Protein AF-A0A6G0A9T5-F1 (afdb_monomer_lite)

Radius of gyration: 15.42 Å; chains: 1; bounding box: 33×31×46 Å

Sequence (149 aa):
MPLIQDYTLVGLPVEIIVERWASGGEQMLACASARAHRTAVDLIGVDDGDESPSWDIWAGPARERYGARRVLPFMVDAHGSSLALCHMDGDLELTPLAPKLSHLKLLGSYKPSTQREITWPNHTWAEVCARQLLVELVAELEAAPAAST

pLDDT: mean 77.59, std 12.05, range [41.28, 94.44]

Secondary structure (DSSP, 8-state):
-PEEEEEEEE-S-HHHHHHHHHHHHHHHHHHHHHHHHHHHHHHHT----S---EEEEEEPPPEEETTTEEEEEEEEEEESS--S-SEEEEEEEEEEEETTEEEEEEEEEEE--SSS--SS-HHHHHHHHHHHHHHHHHHHHHHSPPP--

Structure (mmCIF, N/CA/C/O backbone):
data_AF-A0A6G0A9T5-F1
#
_entry.id   AF-A0A6G0A9T5-F1
#
loop_
_atom_site.group_PDB
_atom_site.id
_atom_site.type_symbol
_atom_site.label_atom_id
_atom_site.label_alt_id
_atom_site.label_comp_id
_atom_site.label_asym_id
_atom_site.label_entity_id
_atom_site.label_seq_id
_atom_site.pdbx_PDB_ins_code
_atom_site.Cartn_x
_atom_site.Cartn_y
_atom_site.Cartn_z
_atom_site.occupancy
_atom_site.B_iso_or_equiv
_atom_site.auth_seq_id
_atom_site.auth_comp_id
_atom_site.auth_asym_id
_atom_site.auth_atom_id
_atom_site.pdbx_PDB_model_num
ATOM 1 N N . MET A 1 1 ? -1.188 -15.203 -11.679 1.00 56.53 1 MET A N 1
ATOM 2 C CA . MET A 1 1 ? -0.219 -14.093 -11.550 1.00 56.53 1 MET A CA 1
ATOM 3 C C . MET A 1 1 ? 0.711 -14.439 -10.401 1.00 56.53 1 MET A C 1
ATOM 5 O O . MET A 1 1 ? 0.230 -15.100 -9.483 1.00 56.53 1 MET A O 1
ATOM 9 N N . PRO A 1 2 ? 2.011 -14.115 -10.467 1.00 65.06 2 PRO A N 1
ATOM 10 C CA . PRO A 1 2 ? 2.917 -14.389 -9.358 1.00 65.06 2 PRO A CA 1
ATOM 11 C C . PRO A 1 2 ? 2.453 -13.602 -8.127 1.00 65.06 2 PRO A C 1
ATOM 13 O O . PRO A 1 2 ? 1.992 -12.465 -8.249 1.00 65.06 2 PRO A O 1
ATOM 16 N N . LEU A 1 3 ? 2.502 -14.247 -6.965 1.00 66.25 3 LEU A N 1
ATOM 17 C CA . LEU A 1 3 ? 1.998 -13.699 -5.712 1.00 66.25 3 LEU A CA 1
ATOM 18 C C . LEU A 1 3 ? 3.151 -13.040 -4.959 1.00 66.25 3 LEU A C 1
ATOM 20 O O . LEU A 1 3 ? 4.191 -13.664 -4.770 1.00 66.25 3 LEU A O 1
ATOM 24 N N . ILE A 1 4 ? 2.951 -11.809 -4.504 1.00 65.38 4 ILE A N 1
ATOM 25 C CA . ILE A 1 4 ? 3.846 -11.147 -3.563 1.00 65.38 4 ILE A CA 1
ATOM 26 C C . ILE A 1 4 ? 3.263 -11.372 -2.170 1.00 65.38 4 ILE A C 1
ATOM 28 O O . ILE A 1 4 ? 2.149 -10.944 -1.860 1.00 65.38 4 ILE A O 1
ATOM 32 N N . GLN A 1 5 ? 4.014 -12.088 -1.339 1.00 63.72 5 GLN A N 1
ATOM 33 C CA . GLN A 1 5 ? 3.725 -12.257 0.078 1.00 63.72 5 GLN A CA 1
ATOM 34 C C . GLN A 1 5 ? 4.966 -11.909 0.852 1.00 63.72 5 GLN A C 1
ATOM 36 O O . GLN A 1 5 ? 5.806 -12.772 1.088 1.00 63.72 5 GLN A O 1
ATOM 41 N N . ASP A 1 6 ? 5.079 -10.668 1.278 1.00 65.44 6 ASP A N 1
ATOM 42 C CA . ASP A 1 6 ? 6.112 -10.367 2.238 1.00 65.44 6 ASP A CA 1
ATOM 43 C C . ASP A 1 6 ? 5.901 -8.976 2.820 1.00 65.44 6 ASP A C 1
ATOM 45 O O . ASP A 1 6 ? 5.162 -8.163 2.273 1.00 65.44 6 ASP A O 1
ATOM 49 N N . TYR A 1 7 ? 6.590 -8.752 3.931 1.00 60.44 7 TYR A N 1
ATOM 50 C CA . TYR A 1 7 ? 6.660 -7.541 4.750 1.00 60.44 7 TYR A CA 1
ATOM 51 C C . TYR A 1 7 ? 5.678 -7.471 5.907 1.00 60.44 7 TYR A C 1
ATOM 53 O O . TYR A 1 7 ? 4.480 -7.717 5.804 1.00 60.44 7 TYR A O 1
ATOM 61 N N . THR A 1 8 ? 6.277 -7.126 7.038 1.00 56.84 8 THR A N 1
ATOM 62 C CA . THR A 1 8 ? 5.686 -7.021 8.357 1.00 56.84 8 THR A CA 1
ATOM 63 C C . THR A 1 8 ? 6.205 -5.718 8.922 1.00 56.84 8 THR A C 1
ATOM 65 O O . THR A 1 8 ? 7.379 -5.638 9.279 1.00 56.84 8 THR A O 1
ATOM 68 N N . LEU A 1 9 ? 5.356 -4.701 8.983 1.00 60.44 9 LEU A N 1
ATOM 69 C CA . LEU A 1 9 ? 5.654 -3.491 9.743 1.00 60.44 9 LEU A CA 1
ATOM 70 C C . LEU A 1 9 ? 4.813 -3.489 11.012 1.00 60.44 9 LEU A C 1
ATOM 72 O O . LEU A 1 9 ? 3.661 -3.928 11.006 1.00 60.44 9 LEU A O 1
ATOM 76 N N . VAL A 1 10 ?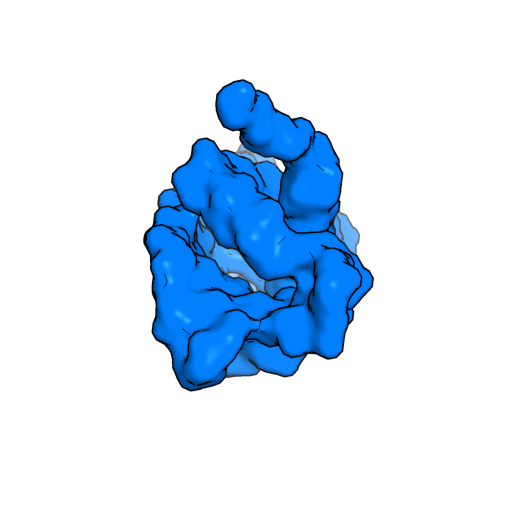 5.445 -3.086 12.113 1.00 63.06 10 VAL A N 1
ATOM 77 C CA . VAL A 1 10 ? 4.894 -3.176 13.461 1.00 63.06 10 VAL A CA 1
ATOM 78 C C . VAL A 1 10 ? 4.965 -1.805 14.112 1.00 63.06 10 VAL A C 1
ATOM 80 O O . VAL A 1 10 ? 6.047 -1.323 14.428 1.00 63.06 10 VAL A O 1
ATOM 83 N N . GLY A 1 11 ? 3.805 -1.200 14.339 1.00 68.81 11 GLY A N 1
ATOM 84 C CA . GLY A 1 11 ? 3.702 0.113 14.970 1.00 68.81 11 GLY A CA 1
ATOM 85 C C . GLY A 1 11 ? 2.512 0.883 14.419 1.00 68.81 11 GLY A C 1
ATOM 86 O O . GLY A 1 11 ? 2.318 0.900 13.214 1.00 68.81 11 GLY A O 1
ATOM 87 N N . LEU A 1 12 ? 1.734 1.492 15.320 1.00 69.81 12 LEU A N 1
ATOM 88 C CA . LEU A 1 12 ? 0.450 2.194 15.139 1.00 69.81 12 LEU A CA 1
ATOM 89 C C . LEU A 1 12 ? -0.803 1.356 15.486 1.00 69.81 12 LEU A C 1
ATOM 91 O O . LEU A 1 12 ? -0.838 0.139 15.268 1.00 69.81 12 LEU A O 1
ATOM 95 N N . PRO A 1 13 ? -1.862 1.988 16.040 1.00 82.44 13 PRO A N 1
ATOM 96 C CA . PRO A 1 13 ? -3.155 1.339 16.269 1.00 82.44 13 PRO A CA 1
ATOM 97 C C . PRO A 1 13 ? -3.897 1.042 14.957 1.00 82.44 13 PRO A C 1
ATOM 99 O O . PRO A 1 13 ? -3.974 1.913 14.093 1.00 82.44 13 PRO A O 1
ATOM 102 N N . VAL A 1 14 ? -4.520 -0.142 14.861 1.00 85.00 14 VAL A N 1
ATOM 103 C CA . VAL A 1 14 ? -5.333 -0.570 13.702 1.00 85.00 14 VAL A CA 1
ATOM 104 C C . VAL A 1 14 ? -6.373 0.484 13.323 1.00 85.00 14 VAL A C 1
ATOM 106 O O . VAL A 1 14 ? -6.468 0.848 12.157 1.00 85.00 14 VAL A O 1
ATOM 109 N N . GLU A 1 15 ? -7.110 1.005 14.305 1.00 85.00 15 GLU A N 1
ATOM 110 C CA . GLU A 1 15 ? -8.196 1.965 14.062 1.00 85.00 15 GLU A CA 1
ATOM 111 C C . GLU A 1 15 ? -7.700 3.268 13.420 1.00 85.00 15 GLU A C 1
ATOM 113 O O . GLU A 1 15 ? -8.324 3.763 12.489 1.00 85.00 15 GLU A O 1
ATOM 118 N N . ILE A 1 16 ? -6.531 3.774 13.833 1.00 82.62 16 ILE A N 1
ATOM 119 C CA . ILE A 1 16 ? -5.942 4.987 13.240 1.00 82.62 16 ILE A CA 1
ATOM 120 C C . ILE A 1 16 ? -5.557 4.738 11.779 1.00 82.62 16 ILE A C 1
ATOM 122 O O . ILE A 1 16 ? -5.762 5.599 10.926 1.00 82.62 16 ILE A O 1
ATOM 126 N N . ILE A 1 17 ? -5.002 3.561 11.474 1.00 85.56 17 ILE A N 1
ATOM 127 C CA . ILE A 1 17 ? -4.648 3.201 10.097 1.00 85.56 17 ILE A CA 1
ATOM 128 C C . ILE A 1 17 ? -5.911 3.117 9.231 1.00 85.56 17 ILE A C 1
ATOM 130 O O . ILE A 1 17 ? -5.927 3.650 8.124 1.00 85.56 17 ILE A O 1
ATOM 134 N N . VAL A 1 18 ? -6.971 2.479 9.736 1.00 88.19 18 VAL A N 1
ATOM 135 C CA . VAL A 1 18 ? -8.257 2.349 9.034 1.00 88.19 18 VAL A CA 1
ATOM 136 C C . VAL A 1 18 ? -8.886 3.717 8.768 1.00 88.19 18 VAL A C 1
ATOM 138 O O . VAL A 1 18 ? -9.337 3.970 7.653 1.00 88.19 18 VAL A O 1
ATOM 141 N N . GLU A 1 19 ? -8.888 4.605 9.759 1.00 87.69 19 GLU A N 1
ATOM 142 C CA . GLU A 1 19 ? -9.420 5.963 9.631 1.00 87.69 19 GLU A CA 1
ATOM 143 C C . GLU A 1 19 ? -8.648 6.777 8.585 1.00 87.69 19 GLU A C 1
ATOM 145 O O . GLU A 1 19 ? -9.247 7.335 7.663 1.00 87.69 19 GLU A O 1
ATOM 150 N N . ARG A 1 20 ? -7.311 6.779 8.667 1.00 86.31 20 ARG A N 1
ATOM 151 C CA . ARG A 1 20 ? -6.448 7.468 7.695 1.00 86.31 20 ARG A CA 1
ATOM 152 C C . ARG A 1 20 ? -6.668 6.936 6.283 1.00 86.31 20 ARG A C 1
ATOM 154 O O . ARG A 1 20 ? -6.865 7.726 5.361 1.00 86.31 20 ARG A O 1
ATOM 161 N N . TRP A 1 21 ? -6.729 5.614 6.131 1.00 89.69 21 TRP A N 1
ATOM 162 C CA . TRP A 1 21 ? -7.015 4.971 4.853 1.00 89.69 21 TRP A CA 1
ATOM 163 C C . TRP A 1 21 ? -8.362 5.403 4.272 1.00 89.69 21 TRP A C 1
ATOM 165 O O . TRP A 1 21 ? -8.436 5.781 3.106 1.00 89.69 21 TRP A O 1
ATOM 175 N N . ALA A 1 22 ? -9.419 5.405 5.086 1.00 87.94 22 ALA A N 1
ATOM 176 C CA . ALA A 1 22 ? -10.744 5.842 4.655 1.00 87.94 22 ALA A CA 1
ATOM 177 C C . ALA A 1 22 ? -10.774 7.326 4.248 1.00 87.94 22 ALA A C 1
ATOM 179 O O . ALA A 1 22 ? -11.550 7.703 3.373 1.00 87.94 22 ALA A O 1
ATOM 180 N N . SER A 1 23 ? -9.936 8.159 4.869 1.00 86.56 23 SER A N 1
ATOM 181 C CA . SER A 1 23 ? -9.894 9.604 4.621 1.00 86.56 23 SER A CA 1
ATOM 182 C C . SER A 1 23 ? -9.026 10.034 3.432 1.00 86.56 23 SER A C 1
ATOM 184 O O . SER A 1 23 ? -9.232 11.124 2.902 1.00 86.56 23 SER A O 1
ATOM 186 N N . GLY A 1 24 ? -8.055 9.215 3.010 1.00 88.56 24 GLY A N 1
ATOM 187 C CA . GLY A 1 24 ? -7.060 9.639 2.018 1.00 88.56 24 GLY A CA 1
ATOM 188 C C . GLY A 1 24 ? -6.265 8.525 1.337 1.00 88.56 24 GLY A C 1
ATOM 189 O O . GLY A 1 24 ? -5.214 8.810 0.765 1.00 88.56 24 GLY A O 1
ATOM 190 N N . GLY A 1 25 ? -6.737 7.275 1.374 1.00 89.19 25 GLY A N 1
ATOM 191 C CA . GLY A 1 25 ? -6.000 6.110 0.873 1.00 89.19 25 GLY A CA 1
ATOM 192 C C . GLY A 1 25 ? -5.515 6.242 -0.574 1.00 89.19 25 GLY A C 1
ATOM 193 O O . GLY A 1 25 ? -4.368 5.910 -0.855 1.00 89.19 25 GLY A O 1
ATOM 194 N N . GLU A 1 26 ? -6.326 6.798 -1.481 1.00 92.19 26 GLU A N 1
ATOM 195 C CA . GLU A 1 26 ? -5.933 6.992 -2.889 1.00 92.19 26 GLU A CA 1
ATOM 196 C C . GLU A 1 26 ? -4.772 7.981 -3.041 1.00 92.19 26 GLU A C 1
ATOM 198 O O . GLU A 1 26 ? -3.794 7.694 -3.729 1.00 92.19 26 GLU A O 1
ATOM 203 N N . GLN A 1 27 ? -4.824 9.120 -2.346 1.00 90.19 27 GLN A N 1
ATOM 204 C CA . GLN A 1 27 ? -3.745 10.110 -2.387 1.00 90.19 27 GLN A CA 1
ATOM 205 C C . GLN A 1 27 ? -2.457 9.563 -1.758 1.00 90.19 27 GLN A C 1
ATOM 207 O O . GLN A 1 27 ? -1.361 9.813 -2.262 1.00 90.19 27 GLN A O 1
ATOM 212 N N . MET A 1 28 ? -2.583 8.797 -0.673 1.00 89.94 28 MET A N 1
ATOM 213 C CA . MET A 1 28 ? -1.451 8.145 -0.015 1.00 89.94 28 MET A CA 1
ATOM 214 C C . MET A 1 28 ? -0.804 7.105 -0.932 1.00 89.94 28 MET A C 1
ATOM 216 O O . MET A 1 28 ? 0.417 7.101 -1.088 1.00 89.94 28 MET A O 1
ATOM 220 N N . LEU A 1 29 ? -1.612 6.273 -1.597 1.00 90.12 29 LEU A N 1
ATOM 221 C CA . LEU A 1 29 ? -1.151 5.333 -2.618 1.00 90.12 29 LEU A CA 1
ATOM 222 C C . LEU A 1 29 ? -0.477 6.051 -3.787 1.00 90.12 29 LEU A C 1
ATOM 224 O O . LEU A 1 29 ? 0.547 5.567 -4.259 1.00 90.12 29 LEU A O 1
ATOM 228 N N . ALA A 1 30 ? -0.989 7.203 -4.228 1.00 89.50 30 ALA A N 1
ATOM 229 C CA . ALA A 1 30 ? -0.382 7.990 -5.303 1.00 89.50 30 ALA A CA 1
ATOM 230 C C . ALA A 1 30 ? 1.019 8.473 -4.934 1.00 89.50 30 ALA A C 1
ATOM 232 O O . ALA A 1 30 ? 1.984 8.233 -5.663 1.00 89.50 30 ALA A O 1
ATOM 233 N N . CYS A 1 31 ? 1.147 9.091 -3.760 1.00 88.81 31 CYS A N 1
ATOM 234 C CA . CYS A 1 31 ? 2.425 9.552 -3.233 1.00 88.81 31 CYS A CA 1
ATOM 235 C C . CYS A 1 31 ? 3.417 8.394 -3.050 1.00 88.81 31 CYS A C 1
ATOM 237 O O . CYS A 1 31 ? 4.570 8.486 -3.485 1.00 88.81 31 CYS A O 1
ATOM 239 N N . ALA A 1 32 ? 2.964 7.297 -2.441 1.00 88.88 32 ALA A N 1
ATOM 240 C CA . ALA A 1 32 ? 3.791 6.131 -2.173 1.00 88.88 32 ALA A CA 1
ATOM 241 C C . ALA A 1 32 ? 4.232 5.421 -3.461 1.00 88.88 32 ALA A C 1
ATOM 243 O O . ALA A 1 32 ? 5.403 5.074 -3.593 1.00 88.88 32 ALA A O 1
ATOM 244 N N . SER A 1 33 ? 3.337 5.274 -4.441 1.00 86.88 33 SER A N 1
ATOM 245 C CA . SER A 1 33 ? 3.635 4.650 -5.738 1.00 86.88 33 SER A CA 1
ATOM 246 C C . SER A 1 33 ? 4.642 5.466 -6.541 1.00 86.88 33 SER A C 1
ATOM 248 O O . SER A 1 33 ? 5.584 4.900 -7.094 1.00 86.88 33 SER A O 1
ATOM 250 N N . ALA A 1 34 ? 4.509 6.796 -6.551 1.00 84.75 34 ALA A N 1
ATOM 251 C CA . ALA A 1 34 ? 5.458 7.675 -7.227 1.00 84.75 34 ALA A CA 1
ATOM 252 C C . ALA A 1 34 ? 6.863 7.605 -6.601 1.00 84.75 34 ALA A C 1
ATOM 254 O O . ALA A 1 34 ? 7.865 7.579 -7.318 1.00 84.75 34 ALA A O 1
ATOM 255 N N . ARG A 1 35 ? 6.962 7.546 -5.264 1.00 86.19 35 ARG A N 1
ATOM 256 C CA . ARG A 1 35 ? 8.255 7.393 -4.574 1.00 86.19 35 ARG A CA 1
ATOM 257 C C . ARG A 1 35 ? 8.856 6.009 -4.772 1.00 86.19 35 ARG A C 1
ATOM 259 O O . ARG A 1 35 ? 10.031 5.921 -5.116 1.00 86.19 35 ARG A O 1
ATOM 266 N N . ALA A 1 36 ? 8.046 4.960 -4.647 1.00 83.25 36 ALA A N 1
ATOM 267 C CA . ALA A 1 36 ? 8.476 3.593 -4.901 1.00 83.25 36 ALA A CA 1
ATOM 268 C C . ALA A 1 36 ? 9.002 3.420 -6.328 1.00 83.25 36 ALA A C 1
ATOM 270 O O . ALA A 1 36 ? 10.045 2.803 -6.515 1.00 83.25 36 ALA A O 1
ATOM 271 N N . HIS A 1 37 ? 8.336 4.024 -7.315 1.00 80.06 37 HIS A N 1
ATOM 272 C CA . HIS A 1 37 ? 8.792 4.034 -8.700 1.00 80.06 37 HIS A CA 1
ATOM 273 C C . HIS A 1 37 ? 10.166 4.700 -8.860 1.00 80.06 37 HIS A C 1
ATOM 275 O O . HIS A 1 37 ? 11.057 4.076 -9.427 1.00 80.06 37 HIS A O 1
ATOM 281 N N . ARG A 1 38 ? 10.371 5.911 -8.317 1.00 80.06 38 ARG A N 1
ATOM 282 C CA . ARG A 1 38 ? 11.669 6.611 -8.405 1.00 80.06 38 ARG A CA 1
ATOM 283 C C . ARG A 1 38 ? 12.812 5.796 -7.807 1.00 80.06 38 ARG A C 1
ATOM 285 O O . ARG A 1 38 ? 13.822 5.579 -8.462 1.00 80.06 38 ARG A O 1
ATOM 292 N N . THR A 1 39 ? 12.626 5.287 -6.589 1.00 78.88 39 THR A N 1
ATOM 293 C CA . THR A 1 39 ? 13.631 4.437 -5.937 1.00 78.88 39 THR A CA 1
ATOM 294 C C . THR A 1 39 ? 13.898 3.171 -6.738 1.00 78.88 39 THR A C 1
ATOM 296 O O . THR A 1 39 ? 15.040 2.733 -6.838 1.00 78.88 39 THR A O 1
ATOM 299 N N . ALA A 1 40 ? 12.858 2.575 -7.318 1.00 74.50 40 ALA A N 1
ATOM 300 C CA . ALA A 1 40 ? 13.018 1.405 -8.155 1.00 74.50 40 ALA A CA 1
ATOM 301 C C . ALA A 1 40 ? 13.872 1.747 -9.388 1.00 74.50 40 ALA A C 1
ATOM 303 O O . ALA A 1 40 ? 14.864 1.062 -9.624 1.00 74.50 40 ALA A O 1
ATOM 304 N N . VAL A 1 41 ? 13.528 2.802 -10.137 1.00 75.50 41 VAL A N 1
ATOM 305 C CA . VAL A 1 41 ? 14.264 3.282 -11.324 1.00 75.50 41 VAL A CA 1
ATOM 306 C C . VAL A 1 41 ? 15.747 3.507 -11.013 1.00 75.50 41 VAL A C 1
ATOM 308 O O . VAL A 1 41 ? 16.602 2.963 -11.716 1.00 75.50 41 VAL A O 1
ATOM 311 N N . ASP A 1 42 ? 16.050 4.195 -9.907 1.00 76.31 42 ASP A N 1
ATOM 312 C CA . ASP A 1 42 ? 17.423 4.426 -9.439 1.00 76.31 42 ASP A CA 1
ATOM 313 C C . ASP A 1 42 ? 18.186 3.111 -9.199 1.00 76.31 42 ASP A C 1
ATOM 315 O O . ASP A 1 42 ? 19.363 2.991 -9.543 1.00 76.31 42 ASP A O 1
ATOM 319 N N . LEU A 1 43 ? 17.524 2.100 -8.625 1.00 71.00 43 LEU A N 1
ATOM 320 C CA . LEU A 1 43 ? 18.142 0.809 -8.307 1.00 71.00 43 LEU A CA 1
ATOM 321 C C . LEU A 1 43 ? 18.467 -0.036 -9.547 1.00 71.00 43 LEU A C 1
ATOM 323 O O . LEU A 1 43 ? 19.439 -0.792 -9.515 1.00 71.00 43 LEU A O 1
ATOM 327 N N . ILE A 1 44 ? 17.677 0.059 -10.622 1.00 66.38 44 ILE A N 1
ATOM 328 C CA . ILE A 1 44 ? 17.922 -0.700 -11.866 1.00 66.38 44 ILE A CA 1
ATOM 329 C C . ILE A 1 44 ? 18.738 0.061 -12.903 1.00 66.38 44 ILE A C 1
ATOM 331 O O . ILE A 1 44 ? 19.200 -0.556 -13.863 1.00 66.38 44 ILE A O 1
ATOM 335 N N . GLY A 1 45 ? 18.918 1.371 -12.730 1.00 65.88 45 GLY A N 1
ATOM 336 C CA . GLY A 1 45 ? 19.641 2.205 -13.685 1.00 65.88 45 GLY A CA 1
ATOM 337 C C . GLY A 1 45 ? 19.004 2.206 -15.077 1.00 65.88 45 GLY A C 1
ATOM 338 O O . GLY A 1 45 ? 19.718 2.287 -16.076 1.00 65.88 45 GLY A O 1
ATOM 339 N N . VAL A 1 46 ? 17.677 2.055 -15.155 1.00 64.25 46 VAL A N 1
ATOM 340 C CA . VAL A 1 46 ? 16.938 2.132 -16.420 1.00 64.25 46 VAL A CA 1
ATOM 341 C C . VAL A 1 46 ? 16.396 3.536 -16.573 1.00 64.25 46 VAL A C 1
ATOM 343 O O . VAL A 1 46 ? 15.634 3.986 -15.733 1.00 64.25 46 VAL A O 1
ATOM 346 N N . ASP A 1 47 ? 16.753 4.186 -17.673 1.00 62.56 47 ASP A N 1
ATOM 347 C CA . ASP A 1 47 ? 16.164 5.459 -18.068 1.00 62.56 47 ASP A CA 1
ATOM 348 C C . ASP A 1 47 ? 14.679 5.242 -18.435 1.00 62.56 47 ASP A C 1
ATOM 350 O O . ASP A 1 47 ? 14.327 4.477 -19.350 1.00 62.56 47 ASP A O 1
ATOM 354 N N . ASP A 1 48 ? 13.780 5.844 -17.663 1.00 61.69 48 ASP A N 1
ATOM 355 C CA . ASP A 1 48 ? 12.340 5.871 -17.913 1.00 61.69 48 ASP A CA 1
ATOM 356 C C . ASP A 1 48 ? 11.978 6.803 -19.084 1.00 61.69 48 ASP A C 1
ATOM 358 O O . ASP A 1 48 ? 10.891 6.659 -19.657 1.00 61.69 48 ASP A O 1
ATOM 362 N N . GLY A 1 49 ? 12.934 7.612 -19.556 1.00 60.88 49 GLY A N 1
ATOM 363 C CA . GLY A 1 49 ? 12.728 8.667 -20.541 1.00 60.88 49 GLY A CA 1
ATOM 364 C C . GLY A 1 49 ? 12.004 9.871 -19.931 1.00 60.88 49 GLY A C 1
ATOM 365 O O . GLY A 1 49 ? 11.569 9.841 -18.787 1.00 60.88 49 GLY A O 1
ATOM 366 N N . ASP A 1 50 ? 11.807 10.934 -20.714 1.00 58.75 50 ASP A N 1
ATOM 367 C CA . ASP A 1 50 ? 11.142 12.170 -20.250 1.00 58.75 50 ASP A CA 1
ATOM 368 C C . ASP A 1 50 ? 9.643 12.000 -19.900 1.00 58.75 50 ASP A C 1
ATOM 370 O O . ASP A 1 50 ? 8.985 12.950 -19.464 1.00 58.75 50 ASP A O 1
ATOM 374 N N . GLU A 1 51 ? 9.062 10.816 -20.113 1.00 63.97 51 GLU A N 1
ATOM 375 C CA . GLU A 1 51 ? 7.646 10.571 -19.854 1.00 63.97 51 GLU A CA 1
ATOM 376 C C . GLU A 1 51 ? 7.440 10.137 -18.403 1.00 63.97 51 GLU A C 1
ATOM 378 O O . GLU A 1 51 ? 7.699 8.998 -18.022 1.00 63.97 51 GLU A O 1
ATOM 383 N N . SER A 1 52 ? 6.937 11.063 -17.585 1.00 68.56 52 SER A N 1
ATOM 384 C CA . SER A 1 52 ? 6.493 10.733 -16.233 1.00 68.56 52 SER A CA 1
ATOM 385 C C . SER A 1 52 ? 5.336 9.731 -16.304 1.00 68.56 52 SER A C 1
ATOM 387 O O . SER A 1 52 ? 4.342 10.016 -16.980 1.00 68.56 52 SER A O 1
ATOM 389 N N . PRO A 1 53 ? 5.412 8.588 -15.603 1.00 73.19 53 PRO A N 1
ATOM 390 C CA . PRO A 1 53 ? 4.302 7.652 -15.570 1.00 73.19 53 PRO A CA 1
ATOM 391 C C . PRO A 1 53 ? 3.063 8.297 -14.951 1.00 73.19 53 PRO A C 1
ATOM 393 O O . PRO A 1 53 ? 3.151 9.176 -14.091 1.00 73.19 53 PRO A O 1
ATOM 396 N N . SER A 1 54 ? 1.897 7.839 -15.391 1.00 81.25 54 SER A N 1
ATOM 397 C CA . SER A 1 54 ? 0.618 8.153 -14.760 1.00 81.25 54 SER A CA 1
ATOM 398 C C . SER A 1 54 ? 0.070 6.904 -14.080 1.00 81.25 54 SER A C 1
ATOM 400 O O . SER A 1 54 ? 0.421 5.783 -14.448 1.00 81.25 54 SER A O 1
ATOM 402 N N . TRP A 1 55 ? -0.759 7.092 -13.056 1.00 85.31 55 TRP A N 1
ATOM 403 C CA . TRP A 1 55 ? -1.304 5.992 -12.268 1.00 85.31 55 TRP A CA 1
ATOM 404 C C . TRP A 1 55 ? -2.818 6.114 -12.166 1.00 85.31 55 TRP A C 1
ATOM 406 O O . TRP A 1 55 ? -3.316 7.169 -11.771 1.00 85.31 55 TRP A O 1
ATOM 416 N N . ASP A 1 56 ? -3.521 5.021 -12.439 1.00 90.75 56 ASP A N 1
ATOM 417 C CA . ASP A 1 56 ? -4.885 4.826 -11.968 1.00 90.75 56 ASP A CA 1
ATOM 418 C C . ASP A 1 56 ? -4.823 4.133 -10.612 1.00 90.75 56 ASP A C 1
ATOM 420 O O . ASP A 1 56 ? -4.189 3.089 -10.443 1.00 90.75 56 ASP A O 1
ATOM 424 N N . ILE A 1 57 ? -5.448 4.751 -9.617 1.00 92.50 57 ILE A N 1
ATOM 425 C CA . ILE A 1 57 ? -5.336 4.329 -8.226 1.00 92.50 57 ILE A CA 1
ATOM 426 C C . ILE A 1 57 ? -6.720 4.184 -7.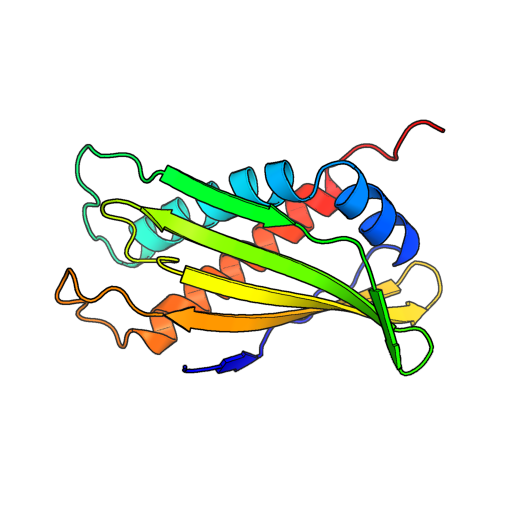645 1.00 92.50 57 ILE A C 1
ATOM 428 O O . ILE A 1 57 ? -7.599 5.013 -7.867 1.00 92.50 57 ILE A O 1
ATOM 432 N N . TRP A 1 58 ? -6.885 3.128 -6.864 1.00 94.44 58 TRP A N 1
ATOM 433 C CA . TRP A 1 58 ? -8.100 2.888 -6.119 1.00 94.44 58 TRP A CA 1
ATOM 434 C C . TRP A 1 58 ? -7.769 2.389 -4.719 1.00 94.44 58 TRP A C 1
ATOM 436 O O . TRP A 1 58 ? -6.971 1.465 -4.547 1.00 94.44 58 TRP A O 1
ATOM 446 N N . ALA A 1 59 ? -8.422 2.978 -3.721 1.00 93.81 59 ALA A N 1
ATOM 447 C CA . ALA A 1 59 ? -8.400 2.513 -2.343 1.00 93.81 59 ALA A CA 1
ATOM 448 C C . ALA A 1 59 ? -9.823 2.135 -1.937 1.00 93.81 59 ALA A C 1
ATOM 450 O O . ALA A 1 59 ? -10.717 2.977 -1.852 1.00 93.81 59 ALA A O 1
ATOM 451 N N . GLY A 1 60 ? -10.052 0.854 -1.675 1.00 93.19 60 GLY A N 1
ATOM 452 C CA . GLY A 1 60 ? -11.354 0.390 -1.231 1.00 93.19 60 GLY A CA 1
ATOM 453 C C . GLY A 1 60 ? -11.578 0.597 0.267 1.00 93.19 60 GLY A C 1
ATOM 454 O O . GLY A 1 60 ? -10.628 0.765 1.038 1.00 93.19 60 GLY A O 1
ATOM 455 N N . PRO A 1 61 ? -12.845 0.540 0.713 1.00 92.12 61 PRO A N 1
ATOM 456 C CA . PRO A 1 61 ? -13.174 0.651 2.126 1.00 92.12 61 PRO A CA 1
ATOM 457 C C . PRO A 1 61 ? -12.575 -0.516 2.914 1.00 92.12 61 PRO A C 1
ATOM 459 O O . PRO A 1 61 ? -12.539 -1.648 2.422 1.00 92.12 61 PRO A O 1
ATOM 462 N N . ALA A 1 62 ? -12.175 -0.245 4.157 1.00 91.00 62 ALA A N 1
ATOM 463 C CA . ALA A 1 62 ? -11.700 -1.269 5.075 1.00 91.00 62 ALA A CA 1
ATOM 464 C C . ALA A 1 62 ? -12.768 -2.347 5.308 1.00 91.00 62 ALA A C 1
ATOM 466 O O . ALA A 1 62 ? -13.955 -2.049 5.464 1.00 91.00 62 ALA A O 1
ATOM 467 N N . ARG A 1 63 ? -12.346 -3.610 5.355 1.00 91.44 63 ARG A N 1
ATOM 468 C CA . ARG A 1 63 ? -13.230 -4.764 5.564 1.00 91.44 63 ARG A CA 1
ATOM 469 C C . ARG A 1 63 ? -12.732 -5.611 6.718 1.00 91.44 63 ARG A C 1
ATOM 471 O O . ARG A 1 63 ? -11.529 -5.754 6.927 1.00 91.44 63 ARG A O 1
ATOM 478 N N . GLU A 1 64 ? -13.658 -6.200 7.462 1.00 89.44 64 GLU A N 1
ATOM 479 C CA . GLU A 1 64 ? -13.302 -7.190 8.473 1.00 89.44 64 GLU A CA 1
ATOM 480 C C . GLU A 1 64 ? -12.902 -8.510 7.805 1.00 89.44 64 GLU A C 1
ATOM 482 O O . GLU A 1 64 ? -13.541 -8.958 6.850 1.00 89.44 64 GLU A O 1
ATOM 487 N N . ARG A 1 65 ? -11.864 -9.164 8.331 1.00 83.94 65 ARG A N 1
ATOM 488 C CA . ARG A 1 65 ? -11.451 -10.501 7.898 1.00 83.94 65 ARG A CA 1
ATOM 489 C C . ARG A 1 65 ? -11.063 -11.320 9.121 1.00 83.94 65 ARG A C 1
ATOM 491 O O . ARG A 1 65 ? -10.145 -10.948 9.829 1.00 83.94 65 ARG A O 1
ATOM 498 N N . TYR A 1 66 ? -11.741 -12.441 9.358 1.00 78.69 66 TYR A N 1
ATOM 499 C CA . TYR A 1 66 ? -11.446 -13.391 10.445 1.00 78.69 66 TYR A CA 1
ATOM 500 C C . TYR A 1 66 ? -11.130 -12.748 11.814 1.00 78.69 66 TYR A C 1
ATOM 502 O O . TYR A 1 66 ? -9.973 -12.541 12.184 1.00 78.69 66 TYR A O 1
ATOM 510 N N . GLY A 1 67 ? -12.164 -12.506 12.620 1.00 81.88 67 GLY A N 1
ATOM 511 C CA . GLY A 1 67 ? -11.994 -11.946 13.961 1.00 81.88 67 GLY A CA 1
ATOM 512 C C . GLY A 1 67 ? -11.548 -10.485 13.904 1.00 81.88 67 GLY A C 1
ATOM 513 O O . GLY A 1 67 ? -12.201 -9.668 13.266 1.00 81.88 67 GLY A O 1
ATOM 514 N N . ALA A 1 68 ? -10.445 -10.154 14.578 1.00 82.25 68 ALA A N 1
ATOM 515 C CA . ALA A 1 68 ? -9.991 -8.772 14.748 1.00 82.25 68 ALA A CA 1
ATOM 516 C C . ALA A 1 68 ? -9.135 -8.222 13.588 1.00 82.25 68 ALA A C 1
ATOM 518 O O . ALA A 1 68 ? -8.642 -7.100 13.694 1.00 82.25 68 ALA A O 1
ATOM 519 N N . ARG A 1 69 ? -8.911 -8.979 12.501 1.00 87.75 69 ARG A N 1
ATOM 520 C CA . ARG A 1 69 ? -8.113 -8.465 11.378 1.00 87.75 69 ARG A CA 1
ATOM 521 C C . ARG A 1 69 ? -8.945 -7.550 10.488 1.00 87.75 69 ARG A C 1
ATOM 523 O O . ARG A 1 69 ? -10.156 -7.731 10.309 1.00 87.75 69 ARG A O 1
ATOM 530 N N . ARG A 1 70 ? -8.266 -6.565 9.913 1.00 90.88 70 ARG A N 1
ATOM 531 C CA . ARG A 1 70 ? -8.820 -5.639 8.925 1.00 90.88 70 ARG A CA 1
ATOM 532 C C . ARG A 1 70 ? -8.042 -5.773 7.630 1.00 90.88 70 ARG A C 1
ATOM 534 O O . ARG A 1 70 ? -6.846 -6.039 7.654 1.00 90.88 70 ARG A O 1
ATOM 541 N N . VAL A 1 71 ? -8.726 -5.593 6.514 1.00 92.38 71 VAL A N 1
ATOM 542 C CA . VAL A 1 71 ? -8.117 -5.570 5.189 1.00 92.38 71 VAL A CA 1
ATOM 543 C C . VAL A 1 71 ? -8.456 -4.259 4.512 1.00 92.38 71 VAL A C 1
ATOM 545 O O . VAL A 1 71 ? -9.618 -3.850 4.519 1.00 92.38 71 VAL A O 1
ATOM 548 N N . LEU A 1 72 ? -7.441 -3.622 3.937 1.00 93.25 72 LEU A N 1
ATOM 549 C CA . LEU A 1 72 ? -7.571 -2.427 3.117 1.00 93.25 72 LEU A CA 1
ATOM 550 C C . LEU A 1 72 ? -7.247 -2.818 1.666 1.00 93.25 72 LEU A C 1
ATOM 552 O O . LEU A 1 72 ? -6.067 -2.960 1.332 1.00 93.25 72 LEU A O 1
ATOM 556 N N . PRO A 1 73 ? -8.268 -3.084 0.836 1.00 94.00 73 PRO A N 1
ATOM 557 C CA . PRO A 1 73 ? -8.055 -3.460 -0.554 1.00 94.00 73 PRO A CA 1
ATOM 558 C C . PRO A 1 73 ? -7.619 -2.238 -1.365 1.00 94.00 73 PRO A C 1
ATOM 560 O O . PRO A 1 73 ? -8.119 -1.131 -1.144 1.00 94.00 73 PRO A O 1
ATOM 563 N N . PHE A 1 74 ? -6.713 -2.433 -2.314 1.00 93.44 74 PHE A N 1
ATOM 564 C CA . PHE A 1 74 ? -6.215 -1.379 -3.183 1.00 93.44 74 PHE A CA 1
ATOM 565 C C . PHE A 1 74 ? -5.834 -1.898 -4.564 1.00 93.44 74 PHE A C 1
ATOM 567 O O . PHE A 1 74 ? -5.573 -3.083 -4.763 1.00 93.44 74 PHE A O 1
ATOM 574 N N . MET A 1 75 ? -5.754 -0.970 -5.509 1.00 92.81 75 MET A N 1
ATOM 575 C CA . MET A 1 75 ? -5.234 -1.220 -6.842 1.00 92.81 75 MET A CA 1
ATOM 576 C C . MET A 1 75 ? -4.375 -0.036 -7.295 1.00 92.81 75 MET A C 1
ATOM 578 O O . MET A 1 75 ? -4.707 1.120 -7.025 1.00 92.81 75 MET A O 1
ATOM 582 N N . VAL A 1 76 ? -3.260 -0.349 -7.951 1.00 89.81 76 VAL A N 1
ATOM 583 C CA . VAL A 1 76 ? -2.381 0.603 -8.637 1.00 89.81 76 VAL A CA 1
ATOM 584 C C . VAL A 1 76 ? -2.127 0.074 -10.044 1.00 89.81 76 VAL A C 1
ATOM 586 O O . VAL A 1 76 ? -1.551 -1.003 -10.204 1.00 89.81 76 VAL A O 1
ATOM 589 N N . ASP A 1 77 ? -2.532 0.833 -11.055 1.00 87.12 77 ASP A N 1
ATOM 590 C CA . ASP A 1 77 ? -2.259 0.559 -12.466 1.00 87.12 77 ASP A CA 1
ATOM 591 C C . ASP A 1 77 ? -1.389 1.692 -13.004 1.00 87.12 77 ASP A C 1
ATOM 593 O O . ASP A 1 77 ? -1.800 2.850 -12.988 1.00 87.12 77 ASP A O 1
ATOM 597 N N . ALA A 1 78 ? -0.162 1.387 -13.419 1.00 81.44 78 ALA A N 1
ATOM 598 C CA . ALA A 1 78 ? 0.752 2.392 -13.947 1.00 81.44 78 ALA A CA 1
ATOM 599 C C . ALA A 1 78 ? 0.771 2.349 -15.477 1.00 81.44 78 ALA A C 1
ATOM 601 O O . ALA A 1 78 ? 1.029 1.304 -16.078 1.00 81.44 78 ALA A O 1
ATOM 602 N N . HIS A 1 79 ? 0.582 3.511 -16.094 1.00 76.69 79 HIS A N 1
ATOM 603 C CA . HIS A 1 79 ? 0.644 3.715 -17.538 1.00 76.69 79 HIS A CA 1
ATOM 604 C C . HIS A 1 79 ? 1.968 4.371 -17.945 1.00 76.69 79 HIS A C 1
ATOM 606 O O . HIS A 1 79 ? 2.629 5.042 -17.149 1.00 76.69 79 HIS A O 1
ATOM 612 N N . GLY A 1 80 ? 2.353 4.185 -19.208 1.00 68.81 80 GLY A N 1
ATOM 613 C CA . GLY A 1 80 ? 3.611 4.698 -19.756 1.00 68.81 80 GLY A CA 1
ATOM 614 C C . GLY A 1 80 ? 4.809 3.785 -19.475 1.00 68.81 80 GLY A C 1
ATOM 615 O O . GLY A 1 80 ? 4.666 2.572 -19.322 1.00 68.81 80 GLY A O 1
ATOM 616 N N . SER A 1 81 ? 6.011 4.358 -19.410 1.00 60.47 81 SER A N 1
ATOM 617 C CA . SER A 1 81 ? 7.286 3.641 -19.240 1.00 60.47 81 SER A CA 1
ATOM 618 C C . SER A 1 81 ? 7.496 3.009 -17.853 1.00 60.47 81 SER A C 1
ATOM 620 O O . SER A 1 81 ? 8.573 2.470 -17.591 1.00 60.47 81 SER A O 1
ATOM 622 N N . SER A 1 82 ? 6.491 3.009 -16.966 1.00 61.19 82 SER A N 1
ATOM 623 C CA . SER A 1 82 ? 6.610 2.421 -15.627 1.00 61.19 82 SER A CA 1
ATOM 624 C C . SER A 1 82 ? 6.819 0.908 -15.692 1.00 61.19 82 SER A C 1
ATOM 626 O O . SER A 1 82 ? 5.892 0.125 -15.890 1.00 61.19 82 SER A O 1
ATOM 628 N N . LEU A 1 83 ? 8.064 0.482 -15.482 1.00 59.12 83 LEU A N 1
ATOM 629 C CA . LEU A 1 83 ? 8.455 -0.929 -15.440 1.00 59.12 83 LEU A CA 1
ATOM 630 C C . LEU A 1 83 ? 8.186 -1.594 -14.083 1.00 59.12 83 LEU A C 1
ATOM 632 O O . LEU A 1 83 ? 8.190 -2.818 -13.995 1.00 59.12 83 LEU A O 1
ATOM 636 N N . ALA A 1 84 ? 8.002 -0.799 -13.026 1.00 56.56 84 ALA A N 1
ATOM 637 C CA . ALA A 1 84 ? 8.024 -1.205 -11.614 1.00 56.56 84 ALA A CA 1
ATOM 638 C C . ALA A 1 84 ? 6.699 -1.735 -11.060 1.00 56.56 84 ALA A C 1
ATOM 640 O O . ALA A 1 84 ? 6.690 -2.653 -10.242 1.00 56.56 84 ALA A O 1
ATOM 641 N N . LEU A 1 85 ? 5.578 -1.161 -11.488 1.00 63.38 85 LEU A N 1
ATOM 642 C CA . LEU A 1 85 ? 4.268 -1.365 -10.862 1.00 63.38 85 LEU A CA 1
ATOM 643 C C . LEU A 1 85 ? 3.163 -1.267 -11.915 1.00 63.38 85 LEU A C 1
ATOM 645 O O . LEU A 1 85 ? 2.192 -0.545 -11.739 1.00 63.38 85 LEU A O 1
ATOM 649 N N . CYS A 1 86 ? 3.347 -1.945 -13.047 1.00 72.38 86 CYS A N 1
ATOM 650 C CA . CYS A 1 86 ? 2.457 -1.813 -14.205 1.00 72.38 86 CYS A CA 1
ATOM 651 C C . CYS A 1 86 ? 1.015 -2.126 -13.831 1.00 72.38 86 CYS A C 1
ATOM 653 O O . CYS A 1 86 ? 0.112 -1.438 -14.268 1.00 72.38 86 CYS A O 1
ATOM 655 N N . HIS A 1 87 ? 0.838 -3.144 -12.990 1.00 83.19 87 HIS A N 1
ATOM 656 C CA . HIS A 1 87 ? -0.431 -3.467 -12.373 1.00 83.19 87 HIS A CA 1
ATOM 657 C C . HIS A 1 87 ? -0.181 -4.173 -11.043 1.00 83.19 87 HIS A C 1
ATOM 659 O O . HIS A 1 87 ? 0.526 -5.189 -11.020 1.00 83.19 87 HIS A O 1
ATOM 665 N N . MET A 1 88 ? -0.777 -3.673 -9.965 1.00 85.75 88 MET A N 1
ATOM 666 C CA . MET A 1 88 ? -0.812 -4.298 -8.650 1.00 85.75 88 MET A CA 1
ATOM 667 C C . MET A 1 88 ? -2.234 -4.253 -8.099 1.00 85.75 88 MET A C 1
ATOM 669 O O . MET A 1 88 ? -2.789 -3.180 -7.888 1.00 85.75 88 MET A O 1
ATOM 673 N N . ASP A 1 89 ? -2.783 -5.428 -7.821 1.00 88.44 89 ASP A N 1
ATOM 674 C CA . ASP A 1 89 ? -4.013 -5.602 -7.048 1.00 88.44 89 ASP A CA 1
ATOM 675 C C . ASP A 1 89 ? -3.623 -6.271 -5.732 1.00 88.44 89 ASP A C 1
ATOM 677 O O . ASP A 1 89 ? -2.916 -7.292 -5.741 1.00 88.44 89 ASP A O 1
ATOM 681 N N . GLY A 1 90 ? -4.007 -5.676 -4.606 1.00 87.62 90 GLY A N 1
ATOM 682 C CA . GLY A 1 90 ? -3.577 -6.161 -3.311 1.00 87.62 90 GLY A CA 1
ATOM 683 C C . GLY A 1 90 ? -4.428 -5.734 -2.127 1.00 87.62 90 GLY A C 1
ATOM 684 O O . GLY A 1 90 ? -5.260 -4.838 -2.173 1.00 87.62 90 GLY A O 1
ATOM 685 N N . ASP A 1 91 ? -4.150 -6.412 -1.026 1.00 90.25 91 ASP A N 1
ATOM 686 C CA . ASP A 1 91 ? -4.730 -6.219 0.286 1.00 90.25 91 ASP A CA 1
ATOM 687 C C . ASP A 1 91 ? -3.616 -5.811 1.257 1.00 90.25 91 ASP A C 1
ATOM 689 O O . ASP A 1 91 ? -2.604 -6.508 1.400 1.00 90.25 91 ASP A O 1
ATOM 693 N N . LEU A 1 92 ? -3.820 -4.715 1.986 1.00 90.25 92 LEU A N 1
ATOM 694 C CA . LEU A 1 92 ? -3.081 -4.430 3.213 1.00 90.25 92 LEU A CA 1
ATOM 695 C C . LEU A 1 92 ? -3.814 -5.096 4.383 1.00 90.25 92 LEU A C 1
ATOM 697 O O . LEU A 1 92 ? -4.870 -4.633 4.816 1.00 90.25 92 LEU A O 1
ATOM 701 N N . GLU A 1 93 ? -3.278 -6.204 4.889 1.00 90.25 93 GLU A N 1
ATOM 702 C CA . GLU A 1 93 ? -3.824 -6.919 6.042 1.00 90.25 93 GLU A CA 1
ATOM 703 C C . GLU A 1 93 ? -3.241 -6.358 7.344 1.00 90.25 93 GLU A C 1
ATOM 705 O O . GLU A 1 93 ? -2.030 -6.364 7.562 1.00 90.25 93 GLU A O 1
ATOM 710 N N . LEU A 1 94 ? -4.125 -5.904 8.228 1.00 89.12 94 LEU A N 1
ATOM 711 C CA . LEU A 1 94 ? -3.827 -5.382 9.555 1.00 89.12 94 LEU A CA 1
ATOM 712 C C . LEU A 1 94 ? -4.215 -6.419 10.605 1.00 89.12 94 LEU A C 1
ATOM 714 O O . LEU A 1 94 ? -5.394 -6.735 10.782 1.00 89.12 94 LEU A O 1
ATOM 718 N N . THR A 1 95 ? -3.226 -6.925 11.332 1.00 88.06 95 THR A N 1
ATOM 719 C CA . THR A 1 95 ? -3.423 -7.853 12.446 1.00 88.06 95 THR A CA 1
ATOM 720 C C . THR A 1 95 ? -3.055 -7.168 13.764 1.00 88.06 95 THR A C 1
ATOM 722 O O . THR A 1 95 ? -1.885 -6.840 13.965 1.00 88.06 95 THR A O 1
ATOM 725 N N . PRO A 1 96 ? -4.004 -6.947 14.689 1.00 85.69 96 PRO A N 1
ATOM 726 C CA . PRO A 1 96 ? -3.687 -6.382 15.997 1.00 85.69 96 PRO A CA 1
ATOM 727 C C . PRO A 1 96 ? -2.838 -7.361 16.818 1.00 85.69 96 PRO A C 1
ATOM 729 O O . PRO A 1 96 ? -3.161 -8.544 16.915 1.00 85.69 96 PRO A O 1
ATOM 732 N N . LEU A 1 97 ? -1.766 -6.855 17.430 1.00 83.88 97 LEU A N 1
ATOM 733 C CA . LEU A 1 97 ? -0.875 -7.614 18.316 1.00 83.88 97 LEU A CA 1
ATOM 734 C C . LEU A 1 97 ? -1.033 -7.196 19.784 1.00 83.88 97 LEU A C 1
ATOM 736 O O . LEU A 1 97 ? -0.987 -8.035 20.679 1.00 83.88 97 LEU A O 1
ATOM 740 N N . ALA A 1 98 ? -1.207 -5.897 20.034 1.00 79.31 98 ALA A N 1
ATOM 741 C CA . ALA A 1 98 ? -1.375 -5.307 21.361 1.00 79.31 98 ALA A CA 1
ATOM 742 C C . ALA A 1 98 ? -2.020 -3.910 21.232 1.00 79.31 98 ALA A C 1
ATOM 744 O O . ALA A 1 98 ? -2.151 -3.397 20.115 1.00 79.31 98 ALA A O 1
ATOM 745 N N . PRO A 1 99 ? -2.400 -3.239 22.337 1.00 75.62 99 PRO A N 1
ATOM 746 C CA . PRO A 1 99 ? -2.816 -1.841 22.277 1.00 75.62 99 PRO A CA 1
ATOM 747 C C . PRO A 1 99 ? -1.735 -0.986 21.598 1.00 75.62 99 PRO A C 1
ATOM 749 O O . PRO A 1 99 ? -0.599 -0.937 22.061 1.00 75.62 99 PRO A O 1
ATOM 752 N N . LYS A 1 100 ? -2.102 -0.311 20.499 1.00 73.88 100 LYS A N 1
ATOM 753 C CA . LYS A 1 100 ? -1.212 0.503 19.641 1.00 73.88 100 LYS A CA 1
ATOM 754 C C . LYS A 1 100 ? -0.149 -0.269 18.842 1.00 73.88 100 LYS A C 1
ATOM 756 O O . LYS A 1 100 ? 0.751 0.358 18.284 1.00 73.88 100 LYS A O 1
ATOM 761 N N . LEU A 1 101 ? -0.264 -1.594 18.759 1.00 80.56 101 LEU A N 1
ATOM 762 C CA . LEU A 1 101 ? 0.653 -2.450 18.015 1.00 80.56 101 LEU A CA 1
ATOM 763 C C . LEU A 1 101 ? -0.122 -3.281 16.993 1.00 80.56 101 LEU A C 1
ATOM 765 O O . LEU A 1 101 ? -0.919 -4.144 17.365 1.00 80.56 101 LEU A O 1
ATOM 769 N N . SER A 1 102 ? 0.147 -3.043 15.715 1.00 80.94 102 SER A N 1
ATOM 770 C CA . SER A 1 102 ? -0.473 -3.764 14.602 1.00 80.94 102 SER A CA 1
ATOM 771 C C . SER A 1 102 ? 0.610 -4.291 13.683 1.00 80.94 102 SER A C 1
ATOM 773 O O . SER A 1 102 ? 1.570 -3.580 13.409 1.00 80.94 102 SER A O 1
ATOM 775 N N . HIS A 1 103 ? 0.449 -5.519 13.210 1.00 85.81 103 HIS A N 1
ATOM 776 C CA . HIS A 1 103 ? 1.211 -6.068 12.100 1.00 85.81 103 HIS A CA 1
ATOM 777 C C . HIS A 1 103 ? 0.498 -5.697 10.800 1.00 85.81 103 HIS A C 1
ATOM 779 O O . HIS A 1 103 ? -0.648 -6.091 10.600 1.00 85.81 103 HIS A O 1
ATOM 785 N N . LEU A 1 104 ? 1.177 -4.948 9.934 1.00 84.31 104 LEU A N 1
ATOM 786 C CA . LEU A 1 104 ? 0.747 -4.682 8.568 1.00 84.31 104 LEU A CA 1
ATOM 787 C C . LEU A 1 104 ? 1.463 -5.611 7.581 1.00 84.31 104 LEU A C 1
ATOM 789 O O . LEU A 1 104 ? 2.695 -5.677 7.586 1.00 84.31 104 LEU A O 1
ATOM 793 N N . LYS A 1 105 ? 0.689 -6.295 6.735 1.00 86.12 105 LYS A N 1
ATOM 794 C CA . LYS A 1 105 ? 1.168 -7.197 5.684 1.00 86.12 105 LYS A CA 1
ATOM 795 C C . LYS A 1 105 ? 0.599 -6.804 4.327 1.00 86.12 105 LYS A C 1
ATOM 797 O O . LYS A 1 105 ? -0.608 -6.626 4.211 1.00 86.12 105 LYS A O 1
ATOM 802 N N . LEU A 1 106 ? 1.443 -6.748 3.299 1.00 85.75 106 LEU A N 1
ATOM 803 C CA . LEU A 1 106 ? 1.000 -6.601 1.913 1.00 85.75 106 LEU A CA 1
ATOM 804 C C . LEU A 1 106 ? 0.793 -7.986 1.288 1.00 85.75 106 LEU A C 1
ATOM 806 O O . LEU A 1 106 ? 1.678 -8.844 1.309 1.00 85.75 106 LEU A O 1
ATOM 810 N N . LEU A 1 107 ? -0.402 -8.210 0.753 1.00 84.81 107 LEU A N 1
ATOM 811 C CA . LEU A 1 107 ? -0.772 -9.394 -0.012 1.00 84.81 107 LEU A CA 1
ATOM 812 C C . LEU A 1 107 ? -1.187 -8.929 -1.398 1.00 84.81 107 LEU A C 1
ATOM 814 O O . LEU A 1 107 ? -2.257 -8.358 -1.542 1.00 84.81 107 LEU A O 1
ATOM 818 N N . GLY A 1 108 ? -0.357 -9.151 -2.409 1.00 81.50 108 GLY A N 1
ATOM 819 C CA . GLY A 1 108 ? -0.614 -8.596 -3.734 1.00 81.50 108 GLY A CA 1
ATOM 820 C C . GLY A 1 108 ?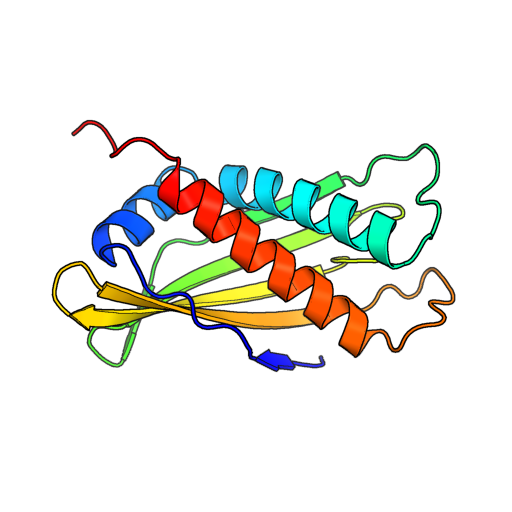 -0.346 -9.581 -4.852 1.00 81.50 108 GLY A C 1
ATOM 821 O O . GLY A 1 108 ? 0.441 -10.519 -4.720 1.00 81.50 108 GLY A O 1
ATOM 822 N N . SER A 1 109 ? -0.984 -9.341 -5.984 1.00 80.94 109 SER A N 1
ATOM 823 C CA . SER A 1 109 ? -0.600 -9.922 -7.261 1.00 80.94 109 SER A CA 1
ATOM 824 C C . SER A 1 109 ? -0.160 -8.807 -8.197 1.00 80.94 109 SER A C 1
ATOM 826 O O . SER A 1 109 ? -0.668 -7.690 -8.118 1.00 80.94 109 SER A O 1
ATOM 828 N N . TYR A 1 110 ? 0.796 -9.101 -9.074 1.00 78.31 110 TYR A N 1
ATOM 829 C CA . TYR A 1 110 ? 1.256 -8.131 -10.061 1.00 78.31 110 TYR A CA 1
ATOM 830 C C . TYR A 1 110 ? 1.255 -8.722 -11.465 1.00 78.31 110 TYR A C 1
ATOM 832 O O . TYR A 1 110 ? 1.385 -9.940 -11.663 1.00 78.31 110 TYR A O 1
ATOM 840 N N . LYS A 1 111 ? 1.115 -7.841 -12.455 1.00 76.19 111 LYS A N 1
ATOM 841 C CA . LYS A 1 111 ? 1.320 -8.175 -13.865 1.00 76.19 111 LYS A CA 1
ATOM 842 C C . LYS A 1 111 ? 2.621 -7.531 -14.334 1.00 76.19 111 LYS A C 1
ATOM 844 O O . LYS A 1 111 ? 2.721 -6.308 -14.281 1.00 76.19 111 LYS A O 1
ATOM 849 N N . PRO A 1 112 ? 3.612 -8.307 -14.797 1.00 67.50 112 PRO A N 1
ATOM 850 C CA . PRO A 1 112 ? 4.803 -7.706 -15.378 1.00 67.50 112 PRO A CA 1
ATOM 851 C C . PRO A 1 112 ? 4.458 -6.961 -16.671 1.00 67.50 112 PRO A C 1
ATOM 853 O O . PRO A 1 112 ? 3.593 -7.409 -17.434 1.00 67.50 112 PRO A O 1
ATOM 856 N N . SER A 1 113 ? 5.160 -5.854 -16.936 1.00 66.19 113 SER A N 1
ATOM 857 C CA . SER A 1 113 ? 5.111 -5.212 -18.253 1.00 66.19 113 SER A CA 1
ATOM 858 C C . SER A 1 113 ? 5.607 -6.179 -19.323 1.00 66.19 113 SER A C 1
ATOM 860 O O . SER A 1 113 ? 6.549 -6.943 -19.118 1.00 66.19 113 SER A O 1
ATOM 862 N N . THR A 1 114 ? 4.964 -6.122 -20.484 1.00 62.38 114 THR A N 1
ATOM 863 C CA . THR A 1 114 ? 5.403 -6.818 -21.702 1.00 62.38 114 THR A CA 1
ATOM 864 C C . THR A 1 114 ? 6.207 -5.902 -22.629 1.00 62.38 114 THR A C 1
ATOM 866 O O . THR A 1 114 ? 6.649 -6.346 -23.683 1.00 62.38 114 THR A O 1
ATOM 869 N N . GLN A 1 115 ? 6.387 -4.626 -22.262 1.00 57.62 115 GLN A N 1
ATOM 870 C CA . GLN A 1 115 ? 6.841 -3.575 -23.176 1.00 57.62 115 GLN A CA 1
ATOM 871 C C . GLN A 1 115 ? 8.363 -3.349 -23.210 1.00 57.62 115 GLN A C 1
ATOM 873 O O . GLN A 1 115 ? 8.829 -2.668 -24.119 1.00 57.62 115 GLN A O 1
ATOM 878 N N . ARG A 1 116 ? 9.161 -3.900 -22.281 1.00 58.34 116 ARG A N 1
ATOM 879 C CA . ARG A 1 116 ? 10.636 -3.803 -22.330 1.00 58.34 116 ARG A CA 1
ATOM 880 C C . ARG A 1 116 ? 11.306 -5.107 -21.891 1.00 58.34 116 ARG A C 1
ATOM 882 O O . ARG A 1 116 ? 10.799 -5.810 -21.020 1.00 58.34 116 ARG A O 1
ATOM 889 N N . GLU A 1 117 ? 12.465 -5.401 -22.480 1.00 55.50 117 GLU A N 1
ATOM 890 C CA . GLU A 1 117 ? 13.371 -6.450 -22.004 1.00 55.50 117 GLU A CA 1
ATOM 891 C C . GLU A 1 117 ? 13.988 -6.009 -20.671 1.00 55.50 117 GLU A C 1
ATOM 893 O O . GLU A 1 117 ? 14.967 -5.267 -20.625 1.00 55.50 117 GLU A O 1
ATOM 898 N N . ILE A 1 118 ? 13.380 -6.431 -19.563 1.00 59.00 118 ILE A N 1
ATOM 899 C CA . ILE A 1 118 ? 13.961 -6.260 -18.231 1.00 59.00 118 ILE A CA 1
ATOM 900 C C . ILE A 1 118 ? 15.028 -7.350 -18.058 1.00 59.00 118 ILE A C 1
ATOM 902 O O . ILE A 1 118 ? 14.745 -8.539 -18.190 1.00 59.00 118 ILE A O 1
ATOM 906 N N . THR A 1 119 ? 16.272 -6.950 -17.780 1.00 58.78 119 THR A N 1
ATOM 907 C CA . THR A 1 119 ? 17.413 -7.869 -17.586 1.00 58.78 119 THR A CA 1
ATOM 908 C C . THR A 1 119 ? 17.373 -8.600 -16.240 1.00 58.78 119 THR A C 1
ATOM 910 O O . THR A 1 119 ? 18.046 -9.615 -16.060 1.00 58.78 119 THR A O 1
ATOM 913 N N . TRP A 1 120 ? 16.569 -8.105 -15.296 1.00 59.56 120 TRP A N 1
ATOM 914 C CA . TRP A 1 120 ? 16.255 -8.749 -14.023 1.00 59.56 120 TRP A CA 1
ATOM 915 C C . TRP A 1 120 ? 15.016 -9.645 -14.139 1.00 59.56 120 TRP A C 1
ATOM 917 O O . TRP A 1 120 ? 14.100 -9.335 -14.901 1.00 59.56 120 TRP A O 1
ATOM 927 N N . PRO A 1 121 ? 14.908 -10.724 -13.341 1.00 68.81 121 PRO A N 1
ATOM 928 C CA . PRO A 1 121 ? 13.6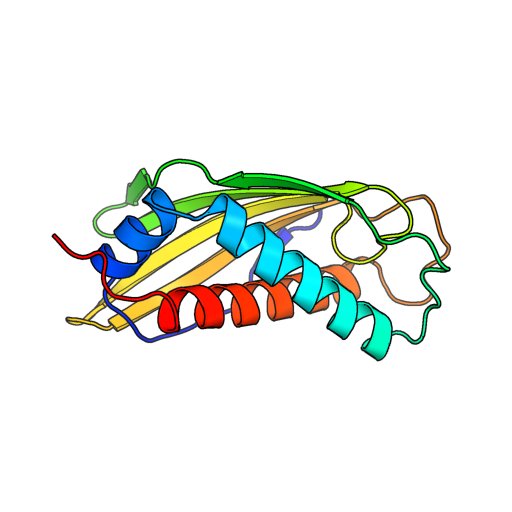65 -11.474 -13.255 1.00 68.81 121 PRO A CA 1
ATOM 929 C C . PRO A 1 121 ? 12.525 -10.540 -12.828 1.00 68.81 121 PRO A C 1
ATOM 931 O O . PRO A 1 121 ? 12.560 -9.978 -11.731 1.00 68.81 121 PRO A O 1
ATOM 934 N N . ASN A 1 122 ? 11.495 -10.421 -13.672 1.00 69.75 122 ASN A N 1
ATOM 935 C CA . ASN A 1 122 ? 10.305 -9.588 -13.442 1.00 69.75 122 ASN A CA 1
ATOM 936 C C . ASN A 1 122 ? 9.717 -9.727 -12.026 1.00 69.75 122 ASN A C 1
ATOM 938 O O . ASN A 1 122 ? 9.142 -8.784 -11.489 1.00 69.75 122 ASN A O 1
ATOM 942 N N . HIS A 1 123 ? 9.876 -10.903 -11.415 1.00 70.94 123 HIS A N 1
ATOM 943 C CA . HIS A 1 123 ? 9.394 -11.183 -10.073 1.00 70.94 123 HIS A CA 1
ATOM 944 C C . HIS A 1 123 ? 10.192 -10.539 -8.952 1.00 70.94 123 HIS A C 1
ATOM 946 O O . HIS A 1 123 ? 9.589 -9.909 -8.089 1.00 70.94 123 HIS A O 1
ATOM 952 N N . THR A 1 124 ? 11.517 -10.648 -8.983 1.00 74.56 124 THR A N 1
ATOM 953 C CA . THR A 1 124 ? 12.391 -10.018 -7.985 1.00 74.56 124 THR A CA 1
ATOM 954 C C . THR A 1 124 ? 12.209 -8.503 -7.991 1.00 74.56 124 THR A C 1
ATOM 956 O O . THR A 1 124 ? 12.194 -7.856 -6.951 1.00 74.56 124 THR A O 1
ATOM 959 N N . TRP A 1 125 ? 12.008 -7.940 -9.174 1.00 73.38 125 TRP A N 1
ATOM 960 C CA . TRP A 1 125 ? 11.759 -6.522 -9.358 1.00 73.38 125 TRP A CA 1
ATOM 961 C C . TRP A 1 125 ? 10.406 -6.065 -8.798 1.00 73.38 125 TRP A C 1
ATOM 963 O O . TRP A 1 125 ? 10.351 -5.113 -8.020 1.00 73.38 125 TRP A O 1
ATOM 973 N N . ALA A 1 126 ? 9.326 -6.776 -9.126 1.00 74.06 126 ALA A N 1
ATOM 974 C CA . ALA A 1 126 ? 8.009 -6.479 -8.573 1.00 74.06 126 ALA A CA 1
ATOM 975 C C . ALA A 1 126 ? 7.989 -6.607 -7.041 1.00 74.06 126 ALA A C 1
ATOM 977 O O . ALA A 1 126 ? 7.337 -5.812 -6.368 1.00 74.06 126 ALA A O 1
ATOM 978 N N . GLU A 1 127 ? 8.747 -7.554 -6.478 1.00 77.62 127 GLU A N 1
ATOM 979 C CA . GLU A 1 127 ? 8.943 -7.650 -5.031 1.00 77.62 127 GLU A CA 1
ATOM 980 C C . GLU A 1 127 ? 9.638 -6.414 -4.461 1.00 77.62 127 GLU A C 1
ATOM 982 O O . GLU A 1 127 ? 9.134 -5.858 -3.492 1.00 77.62 127 GLU A O 1
ATOM 987 N N . VAL A 1 128 ? 10.747 -5.948 -5.052 1.00 78.38 128 VAL A N 1
ATOM 988 C CA . VAL A 1 128 ? 11.446 -4.719 -4.620 1.00 78.38 128 VAL A CA 1
ATOM 989 C C . VAL A 1 128 ? 10.493 -3.521 -4.616 1.00 78.38 128 VAL A C 1
ATOM 991 O O . VAL A 1 128 ? 10.400 -2.810 -3.614 1.00 78.38 128 VAL A O 1
ATOM 994 N N . CYS A 1 129 ? 9.731 -3.348 -5.696 1.00 77.44 129 CYS A N 1
ATOM 995 C CA . CYS A 1 129 ? 8.775 -2.253 -5.834 1.00 77.44 129 CYS A CA 1
ATOM 996 C C . CYS A 1 129 ? 7.641 -2.351 -4.810 1.00 77.44 129 CYS A C 1
ATOM 998 O O . CYS A 1 129 ? 7.265 -1.345 -4.213 1.00 77.44 129 CYS A O 1
ATOM 1000 N N . ALA A 1 130 ? 7.136 -3.558 -4.547 1.00 80.38 130 ALA A N 1
ATOM 1001 C CA . ALA A 1 130 ? 6.147 -3.791 -3.501 1.00 80.38 130 ALA A CA 1
ATOM 1002 C C . ALA A 1 130 ? 6.706 -3.534 -2.091 1.00 80.38 130 ALA A C 1
ATOM 1004 O O . ALA A 1 130 ? 5.986 -2.980 -1.257 1.00 80.38 130 ALA A O 1
ATOM 1005 N N . ARG A 1 131 ? 7.981 -3.880 -1.817 1.00 81.19 131 ARG A N 1
ATOM 1006 C CA . ARG A 1 131 ? 8.636 -3.547 -0.534 1.00 81.19 131 ARG A CA 1
ATOM 1007 C C . ARG A 1 131 ? 8.644 -2.040 -0.345 1.00 81.19 131 ARG A C 1
ATOM 1009 O O . ARG A 1 131 ? 8.228 -1.553 0.702 1.00 81.19 131 ARG A O 1
ATOM 1016 N N . GLN A 1 132 ? 9.111 -1.319 -1.364 1.00 84.12 132 GLN A N 1
ATOM 1017 C CA . GLN A 1 132 ? 9.241 0.126 -1.281 1.00 84.12 132 GLN A CA 1
ATOM 1018 C C . GLN A 1 132 ? 7.870 0.789 -1.167 1.00 84.12 132 GLN A C 1
ATOM 1020 O O . GLN A 1 132 ? 7.695 1.650 -0.316 1.00 84.12 132 GLN A O 1
ATOM 1025 N N . LEU A 1 133 ? 6.874 0.332 -1.933 1.00 85.31 133 LEU A N 1
ATOM 1026 C CA . LEU A 1 133 ? 5.498 0.810 -1.811 1.00 85.31 133 LEU A CA 1
ATOM 1027 C C . LEU A 1 133 ? 4.992 0.686 -0.370 1.00 85.31 133 LEU A C 1
ATOM 1029 O O . LEU A 1 133 ? 4.433 1.641 0.161 1.00 85.31 133 LEU A O 1
ATOM 1033 N N . LEU A 1 134 ? 5.218 -0.456 0.286 1.00 84.50 134 LEU A N 1
ATOM 1034 C CA . LEU A 1 134 ? 4.783 -0.634 1.667 1.00 84.50 134 LEU A CA 1
ATOM 1035 C C . LEU A 1 134 ? 5.518 0.295 2.643 1.00 84.50 134 LEU A C 1
ATOM 1037 O O . LEU A 1 134 ? 4.883 0.858 3.533 1.00 84.50 134 LEU A O 1
ATOM 1041 N N . VAL A 1 135 ? 6.834 0.460 2.487 1.00 84.81 135 VAL A N 1
ATOM 1042 C CA . VAL A 1 135 ? 7.626 1.392 3.307 1.00 84.81 135 VAL A CA 1
ATOM 1043 C C . VAL A 1 135 ? 7.079 2.813 3.173 1.00 84.81 135 VAL A C 1
ATOM 1045 O O . VAL A 1 135 ? 6.843 3.483 4.177 1.00 84.81 135 VAL A O 1
ATOM 1048 N N . GLU A 1 136 ? 6.813 3.249 1.944 1.00 87.38 136 GLU A N 1
ATOM 1049 C CA . GLU A 1 136 ? 6.296 4.587 1.670 1.00 87.38 136 GLU A CA 1
ATOM 1050 C C . GLU A 1 136 ? 4.864 4.783 2.170 1.00 87.38 136 GLU A C 1
ATOM 1052 O O . GLU A 1 136 ? 4.542 5.843 2.703 1.00 87.38 136 GLU A O 1
ATOM 1057 N N . LEU A 1 137 ? 4.012 3.761 2.057 1.00 86.75 137 LEU A N 1
ATOM 1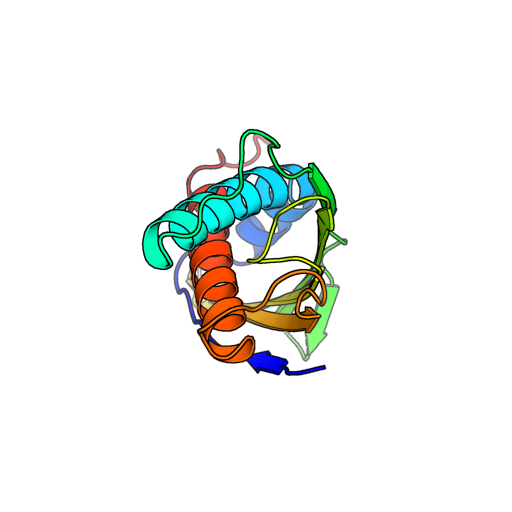058 C CA . LEU A 1 137 ? 2.659 3.784 2.612 1.00 86.75 137 LEU A CA 1
ATOM 1059 C C . LEU A 1 137 ? 2.667 3.901 4.133 1.00 86.75 137 LEU A C 1
ATOM 1061 O O . LEU A 1 137 ? 1.847 4.626 4.691 1.00 86.75 137 LEU A O 1
ATOM 1065 N N . VAL A 1 138 ? 3.586 3.215 4.813 1.00 80.69 138 VAL A N 1
ATOM 1066 C CA . VAL A 1 138 ? 3.732 3.356 6.265 1.00 80.69 138 VAL A CA 1
ATOM 1067 C C . VAL A 1 138 ? 4.217 4.750 6.634 1.00 80.69 138 VAL A C 1
ATOM 1069 O O . VAL A 1 138 ? 3.664 5.335 7.559 1.00 80.69 138 VAL A O 1
ATOM 1072 N N . ALA A 1 139 ? 5.157 5.325 5.884 1.00 83.31 139 ALA A N 1
ATOM 1073 C CA . ALA A 1 139 ? 5.587 6.700 6.112 1.00 83.31 139 ALA A CA 1
ATOM 1074 C C . ALA A 1 139 ? 4.431 7.706 5.941 1.00 83.31 139 ALA A C 1
ATOM 1076 O O . ALA A 1 139 ? 4.261 8.587 6.783 1.00 83.31 139 ALA A O 1
ATOM 1077 N N . GLU A 1 140 ? 3.590 7.551 4.910 1.00 86.50 140 GLU A N 1
ATOM 1078 C CA . GLU A 1 140 ? 2.373 8.365 4.737 1.00 86.50 140 GLU A CA 1
ATOM 1079 C C . GLU A 1 140 ? 1.391 8.171 5.899 1.00 86.50 140 GLU A C 1
ATOM 1081 O O . GLU A 1 140 ? 0.852 9.136 6.445 1.00 86.50 140 GLU A O 1
ATOM 1086 N N . LEU A 1 141 ? 1.183 6.917 6.314 1.00 79.12 141 LEU A N 1
ATOM 1087 C CA . LEU A 1 141 ? 0.332 6.586 7.450 1.00 79.12 141 LEU A CA 1
ATOM 1088 C C . LEU A 1 141 ? 0.857 7.195 8.741 1.00 79.12 141 LEU A C 1
ATOM 1090 O O . LEU A 1 141 ? 0.038 7.650 9.521 1.00 79.12 141 LEU A O 1
ATOM 1094 N N . GLU A 1 142 ? 2.163 7.225 8.992 1.00 76.75 142 GLU A N 1
ATOM 1095 C CA . GLU A 1 142 ? 2.762 7.817 10.193 1.00 76.75 142 GLU A CA 1
ATOM 1096 C C . GLU A 1 142 ? 2.729 9.350 10.177 1.00 76.75 142 GLU A C 1
ATOM 1098 O O . GLU A 1 142 ? 2.451 9.960 11.213 1.00 76.75 142 GLU A O 1
ATOM 1103 N N . ALA A 1 143 ? 2.982 9.962 9.016 1.00 75.81 143 ALA A N 1
ATOM 1104 C CA . ALA A 1 143 ? 3.087 11.409 8.850 1.00 75.81 143 ALA A CA 1
ATOM 1105 C C . ALA A 1 143 ? 1.732 12.130 8.798 1.00 75.81 143 ALA A C 1
ATOM 1107 O O . ALA A 1 143 ? 1.660 13.315 9.132 1.00 75.81 143 ALA A O 1
ATOM 1108 N N . ALA A 1 144 ? 0.657 11.443 8.397 1.00 65.88 144 ALA A N 1
ATOM 1109 C CA . ALA A 1 144 ? -0.671 12.039 8.352 1.00 65.88 144 ALA A CA 1
ATOM 1110 C C . ALA A 1 144 ? -1.084 12.534 9.755 1.00 65.88 144 ALA A C 1
ATOM 1112 O O . ALA A 1 144 ? -1.019 11.762 10.718 1.00 65.88 144 ALA A O 1
ATOM 1113 N N . PRO A 1 145 ? -1.529 13.794 9.927 1.00 57.66 145 PRO A N 1
ATOM 1114 C CA . PRO A 1 145 ? -2.048 14.250 11.213 1.00 57.66 145 PRO A CA 1
ATOM 1115 C C . PRO A 1 145 ? -3.186 13.326 11.673 1.00 57.66 145 PRO A C 1
ATOM 1117 O O . PRO A 1 145 ? -3.878 12.718 10.854 1.00 57.66 145 PRO A O 1
ATOM 1120 N N . ALA A 1 146 ? -3.349 13.152 12.989 1.00 55.84 146 ALA A N 1
ATOM 1121 C CA . ALA A 1 146 ? -4.554 12.500 13.501 1.00 55.84 146 ALA A CA 1
ATOM 1122 C C . ALA A 1 146 ? -5.755 13.264 12.934 1.00 55.84 146 ALA A C 1
ATOM 1124 O O . ALA A 1 146 ? -5.744 14.497 12.976 1.00 55.84 146 ALA A O 1
ATOM 1125 N N . ALA A 1 147 ? -6.722 12.558 12.346 1.00 49.53 147 ALA A N 1
ATOM 1126 C CA . ALA A 1 147 ? -7.920 13.204 11.840 1.00 49.53 147 ALA A CA 1
ATOM 1127 C C . ALA A 1 147 ? -8.522 14.022 12.989 1.00 49.53 147 ALA A C 1
ATOM 1129 O O . ALA A 1 147 ? -8.783 13.502 14.074 1.00 49.53 147 ALA A O 1
ATOM 1130 N N . SER A 1 148 ? -8.618 15.335 12.789 1.00 44.22 148 SER A N 1
ATOM 1131 C CA . SER A 1 148 ? -9.226 16.229 13.763 1.00 44.22 148 SER A CA 1
ATOM 1132 C C . SER A 1 148 ? -10.715 15.896 13.813 1.00 44.22 148 SER A C 1
ATOM 1134 O O . SER A 1 148 ? -11.451 16.269 12.902 1.00 44.22 148 SER A O 1
ATOM 1136 N N . THR A 1 149 ? -11.122 15.145 14.836 1.00 41.28 149 THR A N 1
ATOM 1137 C CA . THR A 1 149 ? -12.526 14.918 15.210 1.00 41.28 149 THR A CA 1
ATOM 1138 C C . THR A 1 149 ? -13.222 16.214 15.588 1.00 41.28 149 THR A C 1
ATOM 1140 O O . THR A 1 149 ? -12.581 17.000 16.328 1.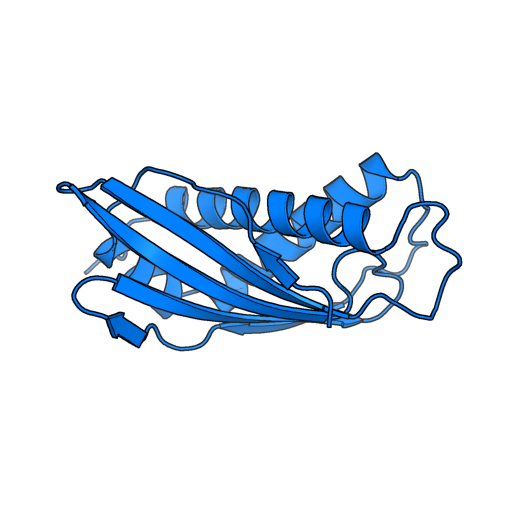00 41.28 149 THR A O 1
#

Foldseek 3Di:
DDKQWDDWDKFFDPVLLLVLCVVQVQVLLVQLLLQLQVVLCVVQVDDLDPDDKDWDKDWDHWDDDDPPKIKIWMWIAIDGSRQQANIKTWIFIWDDDDVRIIITIIIIDGDGDPPDDRPDDSVVRNNSSVVSSVVSSVVSSVPDPRPDD